Protein AF-A0A6M0QY33-F1 (afdb_monomer_lite)

Structure (mmCIF, N/CA/C/O backbone):
data_AF-A0A6M0QY33-F1
#
_entry.id   AF-A0A6M0QY33-F1
#
loop_
_atom_site.group_PDB
_atom_site.id
_atom_site.type_symbol
_atom_site.label_atom_id
_atom_site.label_alt_id
_atom_site.label_comp_id
_atom_site.label_asym_id
_atom_site.label_entity_id
_atom_site.label_seq_id
_atom_site.pdbx_PDB_ins_code
_atom_site.Cartn_x
_atom_site.Cartn_y
_atom_site.Cartn_z
_atom_site.occupancy
_atom_site.B_iso_or_equiv
_atom_site.auth_seq_id
_atom_site.auth_comp_id
_atom_site.auth_asym_id
_atom_site.auth_atom_id
_atom_site.pdbx_PDB_model_num
ATOM 1 N N . MET A 1 1 ? -10.804 -9.276 18.434 1.00 50.66 1 MET A N 1
ATOM 2 C CA . MET A 1 1 ? -9.835 -8.748 17.453 1.00 50.66 1 MET A CA 1
ATOM 3 C C . MET A 1 1 ? -9.241 -7.494 18.059 1.00 50.66 1 MET A C 1
ATOM 5 O O . MET A 1 1 ? -10.003 -6.614 18.436 1.00 50.66 1 MET A O 1
ATOM 9 N N . THR A 1 2 ? -7.930 -7.462 18.275 1.00 57.06 2 THR A N 1
ATOM 10 C CA . THR A 1 2 ? -7.210 -6.257 18.707 1.00 57.06 2 THR A CA 1
ATOM 11 C C . THR A 1 2 ? -7.329 -5.207 17.605 1.00 57.06 2 THR A C 1
ATOM 13 O O . THR A 1 2 ? -7.147 -5.533 16.434 1.00 57.06 2 THR A O 1
ATOM 16 N N . ALA A 1 3 ? -7.704 -3.979 17.963 1.00 73.38 3 ALA A N 1
ATOM 17 C CA . ALA A 1 3 ? -7.780 -2.885 17.003 1.00 73.38 3 ALA A CA 1
ATOM 18 C C . ALA A 1 3 ? -6.383 -2.602 16.427 1.00 73.38 3 ALA A C 1
ATOM 20 O O . ALA A 1 3 ? -5.395 -2.625 17.166 1.00 73.38 3 ALA A O 1
ATOM 21 N N . LEU A 1 4 ? -6.305 -2.361 15.118 1.00 84.25 4 LEU A N 1
ATOM 22 C CA . LEU A 1 4 ? -5.058 -1.969 14.464 1.00 84.25 4 LEU A CA 1
ATOM 23 C C . LEU A 1 4 ? -4.638 -0.566 14.932 1.00 84.25 4 LEU A C 1
ATOM 25 O O . LEU A 1 4 ? -5.510 0.271 15.180 1.00 84.25 4 LEU A O 1
ATOM 29 N N . PRO A 1 5 ? -3.327 -0.286 15.035 1.00 87.19 5 PRO A N 1
ATOM 30 C CA . PRO A 1 5 ? -2.833 1.071 15.244 1.00 87.19 5 PRO A CA 1
ATOM 31 C C . PRO A 1 5 ? -3.315 2.007 14.131 1.00 87.19 5 PRO A C 1
ATOM 33 O O . PRO A 1 5 ? -3.440 1.591 12.984 1.00 87.19 5 PRO A O 1
ATOM 36 N N . ASP A 1 6 ? -3.561 3.276 14.448 1.00 84.69 6 ASP A N 1
ATOM 37 C CA . ASP A 1 6 ? -3.925 4.263 13.427 1.00 84.69 6 ASP A CA 1
ATOM 38 C C . ASP A 1 6 ? -2.749 4.455 12.443 1.00 84.69 6 ASP A C 1
ATOM 40 O O . ASP A 1 6 ? -1.661 4.848 12.888 1.00 84.69 6 ASP A O 1
ATOM 44 N N . PRO A 1 7 ? -2.935 4.222 11.127 1.00 83.81 7 PRO A N 1
ATOM 45 C CA . PRO A 1 7 ? -1.870 4.362 10.133 1.00 83.81 7 PRO A CA 1
ATOM 46 C C . PRO A 1 7 ? -1.292 5.782 10.070 1.00 83.81 7 PRO A C 1
ATOM 48 O O . PRO A 1 7 ? -0.119 5.956 9.751 1.00 83.81 7 PRO A O 1
ATOM 51 N N . SER A 1 8 ? -2.076 6.807 10.410 1.00 81.19 8 SER A N 1
ATOM 52 C CA . SER A 1 8 ? -1.658 8.211 10.374 1.00 81.19 8 SER A CA 1
ATOM 53 C C . SER A 1 8 ? -0.823 8.621 11.585 1.00 81.19 8 SER A C 1
ATOM 55 O O . SER A 1 8 ? -0.094 9.613 11.506 1.00 81.19 8 SER A O 1
ATOM 57 N N . LEU A 1 9 ? -0.928 7.895 12.700 1.00 83.38 9 LEU A N 1
ATOM 58 C CA . LEU A 1 9 ? -0.218 8.198 13.948 1.00 83.38 9 LEU A CA 1
ATOM 59 C C . LEU A 1 9 ? 0.943 7.236 14.197 1.00 83.38 9 LEU A C 1
ATOM 61 O O . LEU A 1 9 ? 1.978 7.644 14.715 1.00 83.38 9 LEU A O 1
ATOM 65 N N . GLN A 1 10 ? 0.765 5.965 13.843 1.00 87.56 10 GLN A N 1
ATOM 66 C CA . GLN A 1 10 ? 1.708 4.886 14.123 1.00 87.56 10 GLN A CA 1
ATOM 67 C C . GLN A 1 10 ? 1.899 3.996 12.881 1.00 87.56 10 GLN A C 1
ATOM 69 O O . GLN A 1 10 ? 1.578 2.808 12.923 1.00 87.56 10 GLN A O 1
ATOM 74 N N . PRO A 1 11 ? 2.416 4.548 11.770 1.00 85.31 11 PRO A N 1
ATOM 75 C CA . PRO A 1 11 ? 2.496 3.853 10.483 1.00 85.31 11 PRO A CA 1
ATOM 76 C C . PRO A 1 11 ? 3.325 2.564 10.533 1.00 85.31 11 PRO A C 1
ATOM 78 O O . PRO A 1 11 ? 2.904 1.542 9.995 1.00 85.31 11 PRO A O 1
ATOM 81 N N . ASP A 1 12 ? 4.462 2.571 11.230 1.00 84.56 12 ASP A N 1
ATOM 82 C CA . ASP A 1 12 ? 5.321 1.385 11.319 1.00 84.56 12 ASP A CA 1
ATOM 83 C C . ASP A 1 12 ? 4.692 0.301 12.211 1.00 84.56 12 ASP A C 1
ATOM 85 O O . ASP A 1 12 ? 4.736 -0.888 11.891 1.00 84.56 12 ASP A O 1
ATOM 89 N N . ALA A 1 13 ? 4.024 0.701 13.302 1.00 86.25 13 ALA A N 1
ATOM 90 C CA . ALA A 1 13 ? 3.280 -0.228 14.152 1.00 86.25 13 ALA A CA 1
ATOM 91 C C . ALA A 1 13 ? 2.050 -0.792 13.426 1.00 86.25 13 ALA A C 1
ATOM 93 O O . ALA A 1 13 ? 1.726 -1.963 13.594 1.00 86.25 13 ALA A O 1
ATOM 94 N N . PHE A 1 14 ?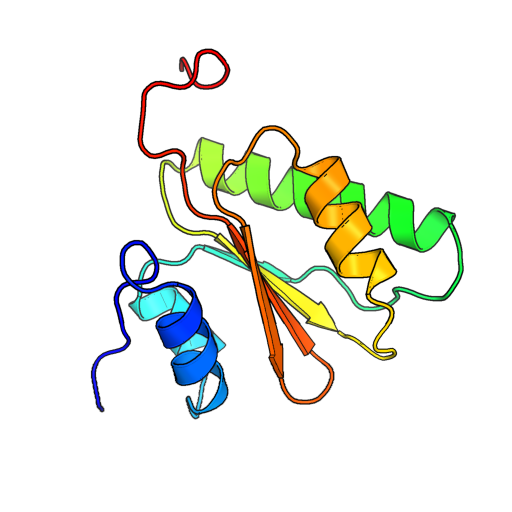 1.388 0.016 12.596 1.00 89.38 14 PHE A N 1
ATOM 95 C CA . PHE A 1 14 ? 0.295 -0.418 11.735 1.00 89.38 14 PHE A CA 1
ATOM 96 C C . PHE A 1 14 ? 0.770 -1.455 10.711 1.00 89.38 14 PHE A C 1
ATOM 98 O O . PHE A 1 14 ? 0.171 -2.522 10.618 1.00 89.38 14 PHE A O 1
ATOM 105 N N . LEU A 1 15 ? 1.880 -1.200 10.009 1.00 86.94 15 LEU A N 1
ATOM 106 C CA . LEU A 1 15 ? 2.469 -2.154 9.059 1.00 86.94 15 LEU A CA 1
ATOM 107 C C . LEU A 1 15 ? 2.910 -3.458 9.740 1.00 86.94 15 LEU A C 1
ATOM 109 O O . LEU A 1 15 ? 2.728 -4.542 9.181 1.00 86.94 15 LEU A O 1
ATOM 113 N N . SER A 1 16 ? 3.453 -3.366 10.956 1.00 85.25 16 SER A N 1
ATOM 114 C CA . SER A 1 16 ? 3.804 -4.529 11.780 1.00 85.25 16 SER A CA 1
ATOM 115 C C . SER A 1 16 ? 2.565 -5.297 12.262 1.00 85.25 16 SER A C 1
ATOM 117 O O . SER A 1 16 ? 2.546 -6.523 12.274 1.00 85.25 16 SER A O 1
ATOM 119 N N . ALA A 1 17 ? 1.475 -4.605 12.597 1.00 87.00 17 ALA A N 1
ATOM 120 C CA . ALA A 1 17 ? 0.230 -5.257 12.984 1.00 87.00 17 ALA A CA 1
ATOM 121 C C . ALA A 1 17 ? -0.459 -5.935 11.787 1.00 87.00 17 ALA A C 1
ATOM 123 O O . ALA A 1 17 ? -0.938 -7.062 11.927 1.00 87.00 17 ALA A O 1
ATOM 124 N N . LEU A 1 18 ? -0.444 -5.300 10.606 1.00 86.44 18 LEU A N 1
ATOM 125 C CA . LEU A 1 18 ? -0.949 -5.880 9.357 1.00 86.44 18 LEU A CA 1
ATOM 126 C C . LEU A 1 18 ? -0.240 -7.188 8.999 1.00 86.44 18 LEU A C 1
ATOM 128 O O . LEU A 1 18 ? -0.914 -8.136 8.614 1.00 86.44 18 LEU A O 1
ATOM 132 N N . HIS A 1 19 ? 1.075 -7.278 9.216 1.00 81.00 19 HIS A N 1
ATOM 133 C CA . HIS A 1 19 ? 1.832 -8.524 9.028 1.00 81.00 19 HIS A CA 1
ATOM 134 C C . HIS A 1 19 ? 1.257 -9.712 9.788 1.00 81.00 19 HIS A C 1
ATOM 136 O O . HIS A 1 19 ? 1.311 -10.846 9.328 1.00 81.00 19 HIS A O 1
ATOM 142 N N . THR A 1 20 ? 0.771 -9.453 10.998 1.00 82.81 20 THR A N 1
ATOM 143 C CA . THR A 1 20 ? 0.266 -10.493 11.897 1.00 82.81 20 THR A CA 1
ATOM 144 C C . THR A 1 20 ? -1.234 -10.729 11.738 1.00 82.81 20 THR A C 1
ATOM 14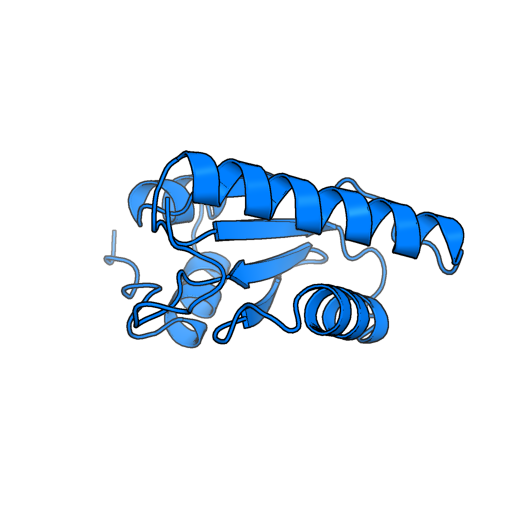6 O O . THR A 1 20 ? -1.800 -11.598 12.404 1.00 82.81 20 THR A O 1
ATOM 149 N N . ALA A 1 21 ? -1.903 -9.955 10.879 1.00 83.94 21 ALA A N 1
ATOM 150 C CA . ALA A 1 21 ? -3.326 -10.088 10.642 1.00 83.94 21 ALA A CA 1
ATOM 151 C C . ALA A 1 21 ? -3.611 -11.337 9.798 1.00 83.94 21 ALA A C 1
ATOM 153 O O . ALA A 1 21 ? -2.958 -11.593 8.792 1.00 83.94 21 ALA A O 1
ATOM 154 N N . ALA A 1 22 ? -4.649 -12.088 10.174 1.00 84.75 22 ALA A N 1
ATOM 155 C CA . ALA A 1 22 ? -5.096 -13.250 9.402 1.00 84.75 22 ALA A CA 1
ATOM 156 C C . ALA A 1 22 ? -5.602 -12.873 7.994 1.00 84.75 22 ALA A C 1
ATOM 158 O O . ALA A 1 22 ? -5.588 -13.703 7.090 1.00 84.75 22 ALA A O 1
ATOM 159 N N . ASP A 1 23 ? -6.059 -11.629 7.829 1.00 86.00 23 ASP A N 1
ATOM 160 C CA . ASP A 1 23 ? -6.504 -11.045 6.565 1.00 86.00 23 ASP A CA 1
ATOM 161 C C . ASP A 1 23 ? -5.995 -9.588 6.492 1.00 86.00 23 ASP A C 1
ATOM 163 O O . ASP A 1 23 ? -6.693 -8.670 6.944 1.00 86.00 23 ASP A O 1
ATOM 167 N N . PRO A 1 24 ? -4.753 -9.360 6.015 1.00 83.44 24 PRO A N 1
ATOM 168 C CA . PRO A 1 24 ? -4.127 -8.032 5.979 1.00 83.44 24 PRO A CA 1
ATOM 169 C C . PRO A 1 24 ? -4.888 -7.063 5.064 1.00 83.44 24 PRO A C 1
ATOM 171 O O . PRO A 1 24 ? -4.979 -5.865 5.330 1.00 83.44 24 PRO A O 1
ATOM 174 N N . ASP A 1 25 ? -5.503 -7.601 4.018 1.00 86.06 25 ASP A N 1
ATOM 175 C CA . ASP A 1 25 ? -6.283 -6.876 3.030 1.00 86.06 25 ASP A CA 1
ATOM 176 C C . ASP A 1 25 ? -7.563 -6.302 3.645 1.00 86.06 25 ASP A C 1
ATOM 178 O O . ASP A 1 25 ? -7.904 -5.130 3.468 1.00 86.06 25 ASP A O 1
ATOM 182 N N . ARG A 1 26 ? -8.304 -7.122 4.391 1.00 86.62 26 ARG A N 1
ATOM 183 C CA . ARG A 1 26 ? -9.479 -6.650 5.125 1.00 86.62 26 ARG A CA 1
ATOM 184 C C . ARG A 1 26 ? -9.087 -5.706 6.255 1.00 86.62 26 ARG A C 1
ATOM 186 O O . ARG A 1 26 ? -9.702 -4.655 6.398 1.00 86.62 26 ARG A O 1
ATOM 193 N N . ALA A 1 27 ? -8.042 -6.047 7.002 1.00 87.38 27 ALA A N 1
ATOM 194 C CA . ALA A 1 27 ? -7.511 -5.241 8.093 1.00 87.38 27 ALA A CA 1
ATOM 195 C C . ALA A 1 27 ? -7.159 -3.809 7.644 1.00 87.38 27 ALA A C 1
ATOM 197 O O . ALA A 1 27 ? -7.544 -2.838 8.296 1.00 87.38 27 ALA A O 1
ATOM 198 N N . ALA A 1 28 ? -6.498 -3.660 6.494 1.00 87.62 28 ALA A N 1
ATOM 199 C CA . ALA A 1 28 ? -6.163 -2.352 5.945 1.00 87.62 28 ALA A CA 1
ATOM 200 C C . ALA A 1 28 ? -7.407 -1.551 5.519 1.00 87.62 28 ALA A C 1
ATOM 202 O O . ALA A 1 28 ? -7.485 -0.353 5.799 1.00 87.62 28 ALA A O 1
ATOM 203 N N . ARG A 1 29 ? -8.405 -2.197 4.894 1.00 87.50 29 ARG A N 1
ATOM 204 C CA . ARG A 1 29 ? -9.678 -1.540 4.528 1.00 87.50 29 ARG A CA 1
ATOM 205 C C . ARG A 1 29 ? -10.464 -1.097 5.760 1.00 87.50 29 ARG A C 1
ATOM 207 O O . ARG A 1 29 ? -10.970 0.022 5.774 1.00 87.50 29 ARG A O 1
ATOM 214 N N . ASP A 1 30 ? -10.524 -1.934 6.794 1.00 88.88 30 ASP A N 1
ATOM 215 C CA . ASP A 1 30 ? -11.196 -1.620 8.062 1.00 88.88 30 ASP A CA 1
ATOM 216 C C . ASP A 1 30 ? -10.515 -0.438 8.783 1.00 88.88 30 ASP A C 1
ATOM 218 O O . ASP A 1 30 ? -11.180 0.341 9.463 1.00 88.88 30 ASP A O 1
ATOM 222 N N . ALA A 1 31 ? -9.207 -0.246 8.573 1.00 85.50 31 ALA A N 1
ATOM 223 C CA . ALA A 1 31 ? -8.448 0.923 9.027 1.00 85.50 31 ALA A CA 1
ATOM 224 C C . ALA A 1 31 ? -8.583 2.160 8.110 1.00 85.50 31 ALA A C 1
ATOM 226 O O . ALA A 1 31 ? -7.910 3.167 8.329 1.00 85.50 31 ALA A O 1
ATOM 227 N N . GLY A 1 32 ? -9.429 2.102 7.077 1.00 86.94 32 GLY A N 1
ATOM 228 C CA . GLY A 1 32 ? -9.689 3.214 6.162 1.00 86.94 32 GLY A CA 1
ATOM 229 C C . GLY A 1 32 ? -8.644 3.398 5.059 1.00 86.94 32 GLY A C 1
ATOM 230 O O . GLY A 1 32 ? -8.627 4.450 4.417 1.00 86.94 32 GLY A O 1
ATOM 231 N N . CYS A 1 33 ? -7.780 2.404 4.820 1.00 86.38 33 CYS A N 1
ATOM 232 C CA . CYS A 1 33 ? -6.820 2.461 3.722 1.00 86.38 33 CYS A CA 1
ATOM 233 C C . CYS A 1 33 ? -7.490 2.155 2.377 1.00 86.38 33 CYS A C 1
ATOM 235 O O . CYS A 1 33 ? -8.267 1.205 2.240 1.00 86.38 33 CYS A O 1
ATOM 237 N N . VAL A 1 34 ? -7.110 2.906 1.348 1.00 87.75 34 VAL A N 1
ATOM 238 C CA . VAL A 1 34 ? -7.313 2.501 -0.045 1.00 87.75 34 VAL A CA 1
ATOM 239 C C . VAL A 1 34 ? -6.234 1.481 -0.395 1.00 87.75 34 VAL A C 1
ATOM 241 O O . VAL A 1 34 ? -5.075 1.674 -0.044 1.00 87.75 34 VAL A O 1
ATOM 244 N N . LEU A 1 35 ? -6.600 0.388 -1.065 1.00 86.94 35 LEU A N 1
ATOM 245 C CA . LEU A 1 35 ? -5.657 -0.660 -1.464 1.00 86.94 35 LEU A CA 1
ATOM 246 C C . LEU A 1 35 ? -5.433 -0.661 -2.968 1.00 86.94 35 LEU A C 1
ATOM 248 O O . LEU A 1 35 ? -6.394 -0.683 -3.742 1.00 86.94 35 LEU A O 1
ATOM 252 N N . HIS A 1 36 ? -4.167 -0.726 -3.372 1.00 83.75 36 HIS A N 1
ATOM 253 C CA . HIS A 1 36 ? -3.784 -0.918 -4.765 1.00 83.75 36 HIS A CA 1
ATOM 254 C C . HIS A 1 36 ? -2.706 -1.998 -4.892 1.00 83.75 36 HIS A C 1
ATOM 256 O O . HIS A 1 36 ? -1.610 -1.880 -4.349 1.00 83.75 36 HIS A O 1
ATOM 262 N N . GLY A 1 37 ? -3.018 -3.049 -5.650 1.00 78.75 37 GLY A N 1
ATOM 263 C CA . GLY A 1 37 ? -2.033 -4.040 -6.066 1.00 78.75 37 GLY A CA 1
ATOM 264 C C . GLY A 1 37 ? -1.159 -3.475 -7.182 1.00 78.75 37 GLY A C 1
ATOM 265 O O . GLY A 1 37 ? -1.658 -3.094 -8.242 1.00 78.75 37 GLY A O 1
ATOM 266 N N . LEU A 1 38 ? 0.143 -3.430 -6.946 1.00 71.12 38 LEU A N 1
ATOM 267 C CA . LEU A 1 38 ? 1.155 -3.235 -7.968 1.00 71.12 38 LEU A CA 1
ATOM 268 C C . LEU A 1 38 ? 1.519 -4.641 -8.442 1.00 71.12 38 LEU A C 1
ATOM 270 O O . LEU A 1 38 ? 1.988 -5.458 -7.652 1.00 71.12 38 LEU A O 1
ATOM 274 N N . GLY A 1 39 ? 1.161 -4.961 -9.689 1.00 62.44 39 GLY A N 1
ATOM 275 C CA . GLY A 1 39 ? 1.287 -6.313 -10.237 1.00 62.44 39 GLY A CA 1
ATOM 276 C C . GLY A 1 39 ? 2.674 -6.928 -10.024 1.00 62.44 39 GLY A C 1
ATOM 277 O O . GLY A 1 39 ? 3.662 -6.217 -9.847 1.00 62.44 39 GLY A O 1
ATOM 278 N N . ALA A 1 40 ? 2.729 -8.260 -10.040 1.00 54.44 40 ALA A N 1
ATOM 279 C CA . ALA A 1 40 ? 3.980 -9.002 -9.975 1.00 54.44 40 ALA A CA 1
ATOM 280 C C . ALA A 1 40 ? 4.895 -8.621 -11.148 1.00 54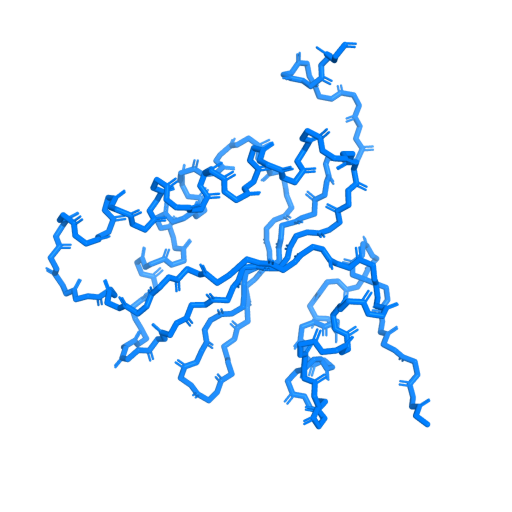.44 40 ALA A C 1
ATOM 282 O O . ALA A 1 40 ? 4.408 -8.250 -12.215 1.00 54.44 40 ALA A O 1
ATOM 283 N N . GLU A 1 41 ? 6.198 -8.777 -10.933 1.00 52.78 41 GLU A N 1
ATOM 284 C CA . GLU A 1 41 ? 7.301 -8.556 -11.878 1.00 52.78 41 GLU A CA 1
ATOM 285 C C . GLU A 1 41 ? 8.031 -7.219 -11.711 1.00 52.78 41 GLU A C 1
ATOM 287 O O . GLU A 1 41 ? 8.071 -6.374 -12.601 1.00 52.78 41 GLU A O 1
ATOM 292 N N . ALA A 1 42 ? 8.731 -7.082 -10.584 1.00 52.38 42 ALA A N 1
ATOM 293 C CA . ALA A 1 42 ? 10.009 -6.377 -10.574 1.00 52.38 42 ALA A CA 1
ATOM 294 C C . ALA A 1 42 ? 11.114 -7.388 -10.926 1.00 52.38 42 ALA A C 1
ATOM 296 O O . ALA A 1 42 ? 11.891 -7.819 -10.076 1.00 52.38 42 ALA A O 1
ATOM 297 N N . GLY A 1 43 ? 11.156 -7.828 -12.185 1.00 53.50 43 GLY A N 1
ATOM 298 C CA . GLY A 1 43 ? 12.396 -8.391 -12.715 1.00 53.50 43 GLY A CA 1
ATOM 299 C C . GLY A 1 43 ? 13.479 -7.307 -12.717 1.00 53.50 43 GLY A C 1
ATOM 300 O O . GLY A 1 43 ? 13.161 -6.119 -12.701 1.00 53.50 43 GLY A O 1
ATOM 301 N N . ALA A 1 44 ? 14.756 -7.687 -12.798 1.00 55.41 44 ALA A N 1
ATOM 302 C CA . ALA A 1 44 ? 15.889 -6.758 -12.947 1.00 55.41 44 ALA A CA 1
ATOM 303 C C . ALA A 1 44 ? 15.912 -6.016 -14.315 1.00 55.41 44 ALA A C 1
ATOM 305 O O . ALA A 1 44 ? 16.974 -5.700 -14.845 1.00 55.41 44 ALA A O 1
ATOM 306 N N . ASP A 1 45 ? 14.741 -5.785 -14.914 1.00 68.38 45 ASP A N 1
ATOM 307 C CA . ASP A 1 45 ? 14.509 -5.065 -16.161 1.00 68.38 45 ASP A CA 1
ATOM 308 C C . ASP A 1 45 ? 14.121 -3.605 -15.844 1.00 68.38 45 ASP A C 1
ATOM 310 O O . ASP A 1 45 ? 13.080 -3.367 -15.223 1.00 68.38 45 ASP A O 1
ATOM 314 N N . PRO A 1 46 ? 14.891 -2.603 -16.306 1.00 66.62 46 PRO A N 1
ATOM 315 C CA . PRO A 1 46 ? 14.536 -1.191 -16.165 1.00 66.62 46 PRO A CA 1
ATOM 316 C C . PRO A 1 46 ? 13.121 -0.843 -16.662 1.00 66.62 46 PRO A C 1
ATOM 318 O O . PRO A 1 46 ? 12.466 0.039 -16.101 1.00 66.62 46 PRO A O 1
ATOM 321 N N . ALA A 1 47 ? 12.610 -1.538 -17.686 1.00 71.62 47 ALA A N 1
ATOM 322 C CA . ALA A 1 47 ? 11.254 -1.315 -18.183 1.00 71.62 47 ALA A CA 1
ATOM 323 C C . ALA A 1 47 ? 10.175 -1.867 -17.236 1.00 71.62 47 ALA A C 1
ATOM 325 O O . ALA A 1 47 ? 9.044 -1.373 -17.243 1.00 71.62 47 ALA A O 1
ATOM 326 N N . ALA A 1 48 ? 10.491 -2.875 -16.423 1.00 68.38 48 ALA A N 1
ATOM 327 C CA . ALA A 1 48 ? 9.614 -3.354 -15.360 1.00 68.38 48 ALA A CA 1
ATOM 328 C C . ALA A 1 48 ? 9.524 -2.319 -14.227 1.00 68.38 48 ALA A C 1
ATOM 330 O O . ALA A 1 48 ? 8.422 -1.916 -13.849 1.00 68.38 48 ALA A O 1
ATOM 331 N N . THR A 1 49 ? 10.664 -1.770 -13.796 1.00 68.06 49 THR A N 1
ATOM 332 C CA . THR A 1 49 ? 10.723 -0.680 -12.805 1.00 68.06 49 THR A CA 1
ATOM 333 C C . THR A 1 49 ? 9.913 0.544 -13.246 1.00 68.06 49 THR A C 1
ATOM 335 O O . THR A 1 49 ? 9.089 1.053 -12.487 1.00 68.06 49 THR A O 1
ATOM 338 N N . ALA A 1 50 ? 10.051 0.978 -14.504 1.00 70.81 50 ALA A N 1
ATOM 339 C CA . ALA A 1 50 ? 9.286 2.111 -15.034 1.00 70.81 50 ALA A CA 1
ATOM 340 C C . ALA A 1 50 ? 7.764 1.857 -15.061 1.00 70.81 50 ALA A C 1
ATOM 342 O O . ALA A 1 50 ? 6.969 2.752 -14.757 1.00 70.81 50 ALA A O 1
ATOM 343 N N . ARG A 1 51 ? 7.335 0.632 -15.398 1.00 72.94 51 ARG A N 1
ATOM 344 C CA . ARG A 1 51 ? 5.914 0.236 -15.375 1.00 72.94 51 ARG A CA 1
ATOM 345 C C . ARG A 1 51 ? 5.348 0.243 -13.956 1.00 72.94 51 ARG A C 1
ATOM 347 O O . ARG A 1 51 ? 4.227 0.710 -13.754 1.00 72.94 51 ARG A O 1
ATOM 354 N N . LEU A 1 52 ? 6.133 -0.209 -12.983 1.00 70.44 52 LEU A N 1
ATOM 355 C CA . LEU A 1 52 ? 5.766 -0.194 -11.568 1.00 70.44 52 LEU A CA 1
ATOM 356 C C . LEU A 1 52 ? 5.647 1.234 -11.027 1.00 70.44 52 LEU A C 1
ATOM 358 O O . LEU A 1 52 ? 4.668 1.542 -10.350 1.00 70.44 52 LEU A O 1
ATOM 362 N N . HIS A 1 53 ? 6.556 2.137 -11.405 1.00 72.00 53 HIS A N 1
ATOM 363 C CA . HIS A 1 53 ? 6.440 3.561 -11.065 1.00 72.00 53 HIS A CA 1
ATOM 364 C C . HIS A 1 53 ? 5.155 4.170 -11.613 1.00 72.00 53 HIS A C 1
ATOM 366 O O . HIS A 1 53 ? 4.420 4.838 -10.888 1.00 72.00 53 HIS A O 1
ATOM 372 N N . ALA A 1 54 ? 4.848 3.909 -12.886 1.00 75.00 54 ALA A N 1
ATOM 373 C CA . ALA A 1 54 ? 3.621 4.397 -13.500 1.00 75.00 54 ALA A CA 1
ATOM 374 C C . ALA A 1 54 ? 2.371 3.844 -12.792 1.00 75.00 54 ALA A C 1
ATOM 376 O O . ALA A 1 54 ? 1.387 4.568 -12.631 1.00 75.00 54 ALA A O 1
ATOM 377 N N . ALA A 1 55 ? 2.401 2.586 -12.346 1.00 76.19 55 ALA A N 1
ATOM 378 C CA . ALA A 1 55 ? 1.316 1.985 -11.576 1.00 76.19 55 ALA A CA 1
ATOM 379 C C . ALA A 1 55 ? 1.163 2.632 -10.186 1.00 76.19 55 ALA A C 1
ATOM 381 O O . ALA A 1 55 ? 0.050 3.017 -9.825 1.00 76.19 55 ALA A O 1
ATOM 382 N N . GLY A 1 56 ? 2.265 2.833 -9.454 1.00 74.25 56 GLY A N 1
ATOM 383 C CA . GLY A 1 56 ? 2.276 3.526 -8.161 1.00 74.25 56 GLY A CA 1
ATOM 384 C C . GLY A 1 56 ? 1.754 4.959 -8.262 1.00 74.25 56 GLY A C 1
ATOM 385 O O . GLY A 1 56 ? 0.844 5.341 -7.529 1.00 74.25 56 GLY A O 1
ATOM 386 N N . ALA A 1 57 ? 2.236 5.725 -9.243 1.00 75.12 57 ALA A N 1
ATOM 387 C CA . ALA A 1 57 ? 1.782 7.092 -9.494 1.00 75.12 57 ALA A CA 1
ATOM 388 C C . ALA A 1 57 ? 0.279 7.164 -9.825 1.00 75.12 57 ALA A C 1
ATOM 390 O O . ALA A 1 57 ? -0.424 8.052 -9.341 1.00 75.12 57 ALA A O 1
ATOM 391 N N . ARG A 1 58 ? -0.246 6.211 -10.609 1.00 77.19 58 ARG A N 1
ATOM 392 C CA . ARG A 1 58 ? -1.685 6.130 -10.924 1.00 77.19 58 ARG A CA 1
ATOM 393 C C . ARG A 1 58 ? -2.532 5.783 -9.704 1.00 77.19 58 ARG A C 1
ATOM 395 O O . ARG A 1 58 ? -3.564 6.414 -9.503 1.00 77.19 58 ARG A O 1
ATOM 402 N N . ALA A 1 59 ? -2.112 4.799 -8.912 1.00 77.75 59 ALA A N 1
ATOM 403 C CA . ALA A 1 59 ? -2.785 4.396 -7.674 1.00 77.75 59 ALA A CA 1
ATOM 404 C C . ALA A 1 59 ? -2.924 5.579 -6.705 1.00 77.75 59 ALA A C 1
ATOM 406 O O . ALA A 1 59 ? -3.979 5.840 -6.126 1.00 77.75 59 ALA A O 1
ATOM 407 N N . ILE A 1 60 ? -1.857 6.355 -6.606 1.00 73.25 60 ILE A N 1
ATOM 408 C CA . ILE A 1 60 ? -1.790 7.555 -5.794 1.00 73.25 60 ILE A CA 1
ATOM 409 C C . ILE A 1 60 ? -2.712 8.656 -6.324 1.00 73.25 60 ILE A C 1
ATOM 411 O O . ILE A 1 60 ? -3.558 9.147 -5.579 1.00 73.25 60 ILE A O 1
ATOM 415 N N . ALA A 1 61 ? -2.631 8.991 -7.616 1.00 73.12 61 ALA A N 1
ATOM 416 C CA . ALA A 1 61 ? -3.520 9.980 -8.226 1.00 73.12 61 ALA A CA 1
ATOM 417 C C . ALA A 1 61 ? -5.005 9.596 -8.069 1.00 73.12 61 ALA A C 1
ATOM 419 O O . ALA A 1 61 ? -5.844 10.443 -7.763 1.00 73.12 61 ALA A O 1
ATOM 420 N N . ALA A 1 62 ? -5.326 8.308 -8.219 1.00 73.69 62 ALA A N 1
ATOM 421 C CA . ALA A 1 62 ? -6.673 7.782 -8.021 1.00 73.69 62 ALA A CA 1
ATOM 422 C C . ALA A 1 62 ? -7.138 7.874 -6.561 1.00 73.69 62 ALA A C 1
ATOM 424 O O . ALA A 1 62 ? -8.315 8.138 -6.316 1.00 73.69 62 ALA A O 1
ATOM 425 N N . THR A 1 63 ? -6.233 7.672 -5.601 1.00 75.88 63 THR A N 1
ATOM 426 C CA . THR A 1 63 ? -6.541 7.822 -4.173 1.00 75.88 63 THR A CA 1
ATOM 427 C C . THR A 1 63 ? -6.812 9.281 -3.831 1.00 75.88 63 THR A C 1
ATOM 429 O O . THR A 1 63 ? -7.812 9.587 -3.196 1.00 75.88 63 THR A O 1
ATOM 432 N N . LEU A 1 64 ? -5.995 10.200 -4.336 1.00 68.44 64 LEU A N 1
ATOM 433 C CA . LEU A 1 64 ? -6.148 11.629 -4.063 1.00 68.44 64 LEU A CA 1
ATOM 434 C C . LEU A 1 64 ? -7.409 12.223 -4.666 1.00 68.44 64 LEU A C 1
ATOM 436 O O . LEU A 1 64 ? -8.074 13.026 -4.018 1.00 68.44 64 LEU A O 1
ATOM 440 N N . ALA A 1 65 ? -7.794 11.777 -5.862 1.00 69.19 65 ALA A N 1
ATOM 441 C CA . ALA A 1 65 ? -9.080 12.138 -6.450 1.00 69.19 65 ALA A CA 1
ATOM 442 C C . ALA A 1 65 ? -10.277 11.702 -5.577 1.00 69.19 65 ALA A C 1
ATOM 444 O O . ALA A 1 65 ? -11.369 12.248 -5.719 1.00 69.19 65 ALA A O 1
ATOM 445 N N . ARG A 1 66 ? -10.087 10.726 -4.677 1.00 67.69 66 ARG A N 1
ATOM 446 C CA . ARG A 1 66 ? -11.104 10.241 -3.729 1.00 67.69 66 ARG A CA 1
ATOM 447 C C . ARG A 1 66 ? -11.029 10.912 -2.354 1.00 67.69 66 ARG A C 1
ATOM 449 O O . ARG A 1 66 ? -11.932 10.696 -1.551 1.00 67.69 66 ARG A O 1
ATOM 456 N N . GLY A 1 67 ? -10.008 11.727 -2.091 1.00 68.69 67 GLY A N 1
ATOM 457 C CA . GLY A 1 67 ? -9.807 12.432 -0.826 1.00 68.69 67 GLY A CA 1
ATOM 458 C C . GLY A 1 67 ? -8.540 12.013 -0.075 1.00 68.69 67 GLY A C 1
ATOM 459 O O . GLY A 1 67 ? -7.760 11.173 -0.518 1.00 68.69 67 GLY A O 1
ATOM 460 N N . ALA A 1 68 ? -8.318 12.640 1.081 1.00 67.88 68 ALA A N 1
ATOM 461 C CA . ALA A 1 68 ? -7.141 12.427 1.919 1.00 67.88 68 ALA A CA 1
ATOM 462 C C . ALA A 1 68 ? -7.261 11.136 2.752 1.00 67.88 68 ALA A C 1
ATOM 464 O O . ALA A 1 68 ? -7.470 11.187 3.963 1.00 67.88 68 ALA A O 1
ATOM 465 N N . SER A 1 69 ? -7.137 9.978 2.102 1.00 78.69 69 SER A N 1
ATOM 466 C CA . SER A 1 69 ? -7.095 8.667 2.763 1.00 78.69 69 SER A CA 1
ATOM 467 C C . SER A 1 69 ? -5.692 8.056 2.700 1.00 78.69 69 SER A C 1
ATOM 469 O O . SER A 1 69 ? -4.992 8.252 1.703 1.00 78.69 69 SER A O 1
ATOM 471 N N . PRO A 1 70 ? -5.271 7.293 3.727 1.00 84.06 70 PRO A N 1
ATOM 472 C CA . PRO A 1 70 ? -4.083 6.453 3.641 1.00 84.06 70 PRO A CA 1
ATOM 473 C C . PRO A 1 70 ? -4.186 5.481 2.462 1.00 84.06 70 PRO A C 1
ATOM 475 O O . PRO A 1 70 ? -5.235 4.882 2.224 1.00 84.06 70 PRO A O 1
ATOM 478 N N . LEU A 1 71 ? -3.0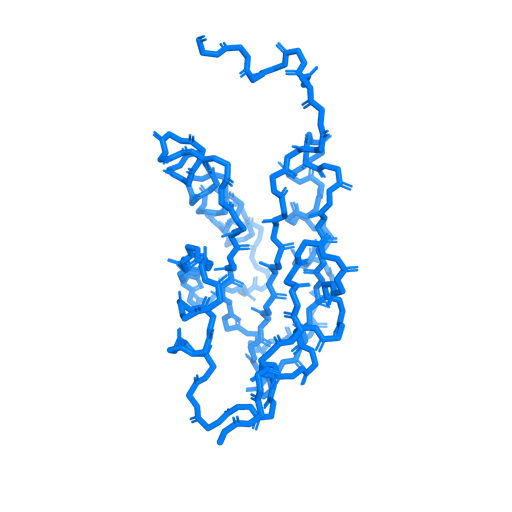93 5.310 1.730 1.00 86.81 71 LEU A N 1
ATOM 479 C CA . LEU A 1 71 ? -2.979 4.362 0.633 1.00 86.81 71 LEU A CA 1
ATOM 480 C C . LEU A 1 71 ? -2.002 3.262 1.017 1.00 86.81 71 LEU A C 1
ATOM 482 O O . LEU A 1 71 ? -0.866 3.551 1.372 1.00 86.81 71 LEU A O 1
ATOM 486 N N . LEU A 1 72 ? -2.410 2.008 0.870 1.00 87.38 72 LEU A N 1
ATOM 487 C CA . LEU A 1 72 ? -1.523 0.862 0.966 1.00 87.38 72 LEU A CA 1
ATOM 488 C C . LEU A 1 72 ? -1.321 0.238 -0.423 1.00 87.38 72 LEU A C 1
ATOM 490 O O . LEU A 1 72 ? -2.253 -0.272 -1.051 1.00 87.38 72 LEU A O 1
ATOM 494 N N . LEU A 1 73 ? -0.084 0.306 -0.911 1.00 84.44 73 LEU A N 1
ATOM 495 C CA . LEU A 1 73 ? 0.368 -0.358 -2.128 1.00 84.44 73 LEU A CA 1
ATOM 496 C C . LEU A 1 73 ? 0.935 -1.730 -1.761 1.00 84.44 73 LEU A C 1
ATOM 498 O O . LEU A 1 73 ? 1.812 -1.827 -0.902 1.00 84.44 73 LEU A O 1
ATOM 502 N N . LEU A 1 74 ? 0.463 -2.772 -2.436 1.00 79.94 74 LEU A N 1
ATOM 503 C CA . LEU A 1 74 ? 0.922 -4.146 -2.243 1.00 79.94 74 LEU A CA 1
ATOM 504 C C . LEU A 1 74 ? 1.662 -4.608 -3.492 1.00 79.94 74 LEU A C 1
ATOM 506 O O . LEU A 1 74 ? 1.106 -4.535 -4.584 1.00 79.94 74 LEU A O 1
ATOM 510 N N . ALA A 1 75 ? 2.890 -5.089 -3.345 1.00 72.88 75 ALA A N 1
ATOM 511 C CA . ALA A 1 75 ? 3.688 -5.592 -4.458 1.00 72.88 75 ALA A CA 1
ATOM 512 C C . ALA A 1 75 ? 4.307 -6.942 -4.119 1.00 72.88 75 ALA A C 1
ATOM 514 O O . ALA A 1 75 ? 4.828 -7.108 -3.020 1.00 72.88 75 ALA A O 1
ATOM 515 N N . GLN A 1 76 ? 4.300 -7.890 -5.054 1.00 65.56 76 GLN A N 1
ATOM 516 C CA . GLN A 1 76 ? 5.027 -9.146 -4.868 1.00 65.56 76 GLN A CA 1
ATOM 517 C C . GLN A 1 76 ? 6.529 -8.894 -5.014 1.00 65.56 76 GLN A C 1
ATOM 519 O O . GLN A 1 76 ? 7.015 -8.445 -6.050 1.00 65.56 76 GLN A O 1
ATOM 524 N N . ALA A 1 77 ? 7.261 -9.165 -3.945 1.00 59.75 77 ALA A N 1
ATOM 525 C CA . ALA A 1 77 ? 8.705 -9.141 -3.873 1.00 59.75 77 ALA A CA 1
ATOM 526 C C . ALA A 1 77 ? 9.256 -10.559 -4.067 1.00 59.75 77 ALA A C 1
ATOM 528 O O . ALA A 1 77 ? 9.708 -11.191 -3.118 1.00 59.75 77 ALA A O 1
ATOM 529 N N . ASP A 1 78 ? 9.303 -11.024 -5.318 1.00 52.50 78 ASP A N 1
ATOM 530 C CA . ASP A 1 78 ? 10.087 -12.220 -5.670 1.00 52.50 78 ASP A CA 1
ATOM 531 C C . ASP A 1 78 ? 11.603 -12.004 -5.474 1.00 52.50 78 ASP A C 1
ATOM 533 O O . ASP A 1 78 ? 12.382 -12.959 -5.469 1.00 52.50 78 ASP A O 1
ATOM 537 N N . ARG A 1 79 ? 12.045 -10.753 -5.253 1.00 50.91 79 ARG A N 1
ATOM 538 C CA . ARG A 1 79 ? 13.377 -10.418 -4.728 1.00 50.91 79 ARG A CA 1
ATOM 539 C C . ARG A 1 79 ? 13.356 -9.236 -3.747 1.00 50.91 79 ARG A C 1
ATOM 541 O O . ARG A 1 79 ? 12.619 -8.263 -3.956 1.00 50.91 79 ARG A O 1
ATOM 548 N N . PRO A 1 80 ? 14.216 -9.252 -2.712 1.00 46.06 80 PRO A N 1
ATOM 549 C CA . PRO A 1 80 ? 14.412 -8.140 -1.790 1.00 46.06 80 PRO A CA 1
ATOM 550 C C . PRO A 1 80 ? 15.357 -7.087 -2.398 1.00 46.06 80 PRO A C 1
ATOM 552 O O . PRO A 1 80 ? 16.386 -6.774 -1.826 1.00 46.06 80 PRO A O 1
ATOM 555 N N . ASP A 1 81 ? 15.074 -6.552 -3.587 1.00 53.28 81 ASP A N 1
ATOM 556 C CA . ASP A 1 81 ? 15.820 -5.390 -4.083 1.00 53.28 81 ASP A CA 1
ATOM 557 C C . ASP A 1 81 ? 15.319 -4.088 -3.446 1.00 53.28 81 ASP A C 1
ATOM 559 O O . ASP A 1 81 ? 14.253 -3.583 -3.805 1.00 53.28 81 ASP A O 1
ATOM 563 N N . ASP A 1 82 ? 16.062 -3.527 -2.495 1.00 56.88 82 ASP A N 1
ATOM 564 C CA . ASP A 1 82 ? 15.813 -2.202 -1.899 1.00 56.88 82 ASP A CA 1
ATOM 565 C C . ASP A 1 82 ? 15.635 -1.099 -2.958 1.00 56.88 82 ASP A C 1
ATOM 567 O O . ASP A 1 82 ? 14.892 -0.141 -2.739 1.00 56.88 82 ASP A O 1
ATOM 571 N N . ALA A 1 83 ? 16.199 -1.300 -4.155 1.00 57.44 83 ALA A N 1
ATOM 572 C CA . ALA A 1 83 ? 16.002 -0.459 -5.332 1.00 57.44 83 ALA A CA 1
ATOM 573 C C . ALA A 1 83 ? 14.522 -0.246 -5.703 1.00 57.44 83 ALA A C 1
ATOM 575 O O . ALA A 1 83 ? 14.176 0.836 -6.153 1.00 57.44 83 ALA A O 1
ATOM 576 N N . TYR A 1 84 ? 13.627 -1.218 -5.481 1.00 58.56 84 TYR A N 1
ATOM 577 C CA . TYR A 1 84 ? 12.192 -1.056 -5.760 1.00 58.56 84 TYR A CA 1
ATOM 578 C C . TYR A 1 84 ? 11.524 -0.039 -4.828 1.00 58.56 84 TYR A C 1
ATOM 580 O O . TYR A 1 84 ? 10.776 0.825 -5.279 1.00 58.56 84 TYR A O 1
ATOM 588 N N . ALA A 1 85 ? 11.805 -0.133 -3.524 1.00 60.41 85 ALA A N 1
ATOM 589 C CA . ALA A 1 85 ? 11.274 0.804 -2.542 1.00 60.41 85 ALA A CA 1
ATOM 590 C C . ALA A 1 85 ? 11.903 2.187 -2.732 1.00 60.41 85 ALA A C 1
ATOM 592 O O . ALA A 1 85 ? 11.184 3.180 -2.725 1.00 60.41 85 ALA A O 1
ATOM 593 N N . ALA A 1 86 ? 13.215 2.242 -2.978 1.00 62.25 86 ALA A N 1
ATOM 594 C CA . ALA A 1 86 ? 13.924 3.483 -3.260 1.00 62.25 86 ALA A CA 1
ATOM 595 C C . ALA A 1 86 ? 13.379 4.176 -4.514 1.00 62.25 86 ALA A C 1
ATOM 597 O O . ALA A 1 86 ? 13.072 5.358 -4.463 1.00 62.25 86 ALA A O 1
ATOM 598 N N . ALA A 1 87 ? 13.174 3.444 -5.609 1.00 59.50 87 ALA A N 1
ATOM 599 C CA . ALA A 1 87 ? 12.722 4.020 -6.867 1.00 59.50 87 ALA A CA 1
ATOM 600 C C . ALA A 1 87 ? 11.250 4.483 -6.792 1.00 59.50 87 ALA A C 1
ATOM 602 O O . ALA A 1 87 ? 10.911 5.547 -7.313 1.00 59.50 87 ALA A O 1
ATOM 603 N N . LEU A 1 88 ? 10.386 3.764 -6.060 1.00 63.75 88 LEU A N 1
ATOM 604 C CA . LEU A 1 88 ? 9.048 4.260 -5.723 1.00 63.75 88 LEU A CA 1
ATOM 605 C C . LEU A 1 88 ? 9.125 5.505 -4.836 1.00 63.75 88 LEU A C 1
ATOM 607 O O . LEU A 1 88 ? 8.470 6.486 -5.147 1.00 63.75 88 LEU A O 1
ATOM 611 N N . VAL A 1 89 ? 9.940 5.519 -3.782 1.00 62.78 89 VAL A N 1
ATOM 612 C CA . VAL A 1 89 ? 10.118 6.708 -2.930 1.00 62.78 89 VAL A CA 1
ATOM 613 C C . VAL A 1 89 ? 10.628 7.907 -3.746 1.00 62.78 89 VAL A C 1
ATOM 615 O O . VAL A 1 89 ? 10.076 8.998 -3.629 1.00 62.78 89 VAL A O 1
ATOM 618 N N . GLU A 1 90 ? 11.594 7.705 -4.645 1.00 62.03 90 GLU A N 1
ATOM 619 C CA . GLU A 1 90 ? 12.105 8.729 -5.569 1.00 62.03 90 GLU A CA 1
ATOM 620 C C . GLU A 1 90 ? 11.046 9.198 -6.579 1.00 62.03 90 GLU A C 1
ATOM 622 O O . GLU A 1 90 ? 10.920 10.390 -6.857 1.00 62.03 90 GLU A O 1
ATOM 627 N N . GLY A 1 91 ? 10.224 8.291 -7.110 1.00 58.44 91 GLY A N 1
ATOM 628 C CA . GLY A 1 91 ? 9.091 8.641 -7.971 1.00 58.44 91 GLY A CA 1
ATOM 629 C C . GLY A 1 91 ? 7.985 9.408 -7.237 1.00 58.44 91 GLY A C 1
ATOM 630 O O . GLY A 1 91 ? 7.123 10.016 -7.8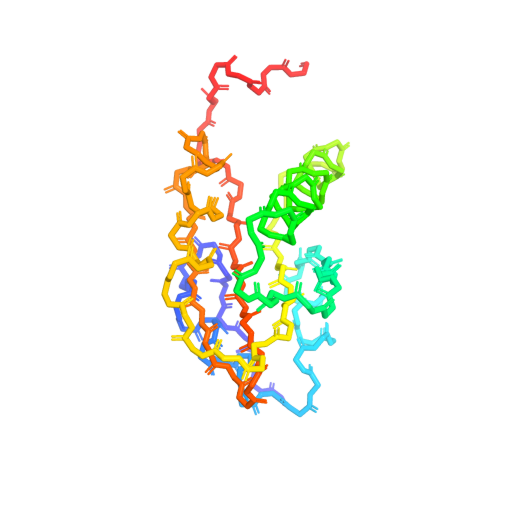73 1.00 58.44 91 GLY A O 1
ATOM 631 N N . LEU A 1 92 ? 8.017 9.394 -5.903 1.00 62.06 92 LEU A N 1
ATOM 632 C CA . LEU A 1 92 ? 7.011 9.951 -5.009 1.00 62.06 92 LEU A CA 1
ATOM 633 C C . LEU A 1 92 ? 7.524 11.130 -4.177 1.00 62.06 92 LEU A C 1
ATOM 635 O O . LEU A 1 92 ? 6.904 11.460 -3.170 1.00 62.06 92 LEU A O 1
ATOM 639 N N . MET A 1 93 ? 8.572 11.824 -4.635 1.00 55.66 93 MET A N 1
ATOM 640 C CA . MET A 1 93 ? 9.238 12.984 -4.000 1.00 55.66 93 MET A CA 1
ATOM 641 C C . MET A 1 93 ? 8.340 14.204 -3.655 1.00 55.66 93 MET A C 1
ATOM 643 O O . MET A 1 93 ? 8.847 15.262 -3.293 1.00 55.66 93 MET A O 1
ATOM 647 N N . GLY A 1 94 ? 7.010 14.086 -3.739 1.00 53.41 94 GLY A N 1
ATOM 648 C CA . GLY A 1 94 ? 6.022 15.053 -3.242 1.00 53.41 94 GLY A CA 1
ATOM 649 C C . GLY A 1 94 ? 5.112 14.537 -2.113 1.00 53.41 94 GLY A C 1
ATOM 650 O O . GLY A 1 94 ? 4.305 15.313 -1.600 1.00 53.41 94 GLY A O 1
ATOM 651 N N . TYR A 1 95 ? 5.222 13.260 -1.721 1.00 60.12 95 TYR A N 1
ATOM 652 C CA . TYR A 1 95 ? 4.521 12.676 -0.573 1.00 60.12 95 TYR A CA 1
ATOM 653 C C . TYR A 1 95 ? 5.479 12.607 0.603 1.00 60.12 95 TYR A C 1
ATOM 655 O O . TYR A 1 95 ? 6.438 11.845 0.601 1.00 60.12 95 TYR A O 1
ATOM 663 N N . GLU A 1 96 ? 5.207 13.400 1.632 1.00 59.69 96 GLU A N 1
ATOM 664 C CA . GLU A 1 96 ? 6.127 13.569 2.761 1.00 59.69 96 GLU A CA 1
ATOM 665 C C . GLU A 1 96 ? 6.172 12.355 3.707 1.00 59.69 96 GLU A C 1
ATOM 667 O O . GLU A 1 96 ? 6.964 12.335 4.646 1.00 59.69 96 GLU A O 1
ATOM 672 N N . ARG A 1 97 ? 5.305 11.350 3.512 1.00 74.12 97 ARG A N 1
ATOM 673 C CA . ARG A 1 97 ? 5.042 10.299 4.505 1.00 74.12 97 ARG A CA 1
ATOM 674 C C . ARG A 1 97 ? 4.845 8.927 3.857 1.00 74.12 97 ARG A C 1
ATOM 676 O O . ARG A 1 97 ? 3.716 8.453 3.713 1.00 74.12 97 ARG A O 1
ATOM 683 N N . ILE A 1 98 ? 5.954 8.311 3.453 1.00 77.12 98 ILE A N 1
ATOM 684 C CA . ILE A 1 98 ? 5.996 6.966 2.866 1.00 77.12 98 ILE A CA 1
ATOM 685 C C . ILE A 1 98 ? 6.656 6.011 3.863 1.00 77.12 98 ILE A C 1
ATOM 687 O O . ILE A 1 98 ? 7.766 6.266 4.321 1.00 77.12 98 ILE A O 1
ATOM 691 N N . HIS A 1 99 ? 5.982 4.906 4.174 1.00 80.69 99 HIS A N 1
ATOM 692 C CA . HIS A 1 99 ? 6.450 3.867 5.091 1.00 80.69 99 HIS A CA 1
ATOM 693 C C . HIS A 1 99 ? 6.445 2.514 4.387 1.00 80.69 99 HIS A C 1
ATOM 695 O O . HIS A 1 99 ? 5.513 2.202 3.647 1.00 80.69 99 HIS A O 1
ATOM 701 N N . VAL A 1 100 ? 7.482 1.706 4.601 1.00 78.50 100 VAL A N 1
ATOM 702 C CA . VAL A 1 100 ? 7.683 0.446 3.873 1.00 78.50 100 VAL A CA 1
ATOM 703 C C . VAL A 1 100 ? 7.811 -0.716 4.854 1.00 78.50 100 VAL A C 1
ATOM 705 O O . VAL A 1 100 ? 8.568 -0.637 5.816 1.00 78.50 100 VAL A O 1
ATOM 708 N N . GLY A 1 101 ? 7.086 -1.804 4.590 1.00 77.31 101 GLY A N 1
ATOM 709 C CA . GLY A 1 101 ? 7.168 -3.078 5.307 1.00 77.31 101 GLY A CA 1
ATOM 710 C C . GLY A 1 101 ? 7.307 -4.271 4.351 1.00 77.31 101 GLY A C 1
ATOM 711 O O . GLY A 1 101 ? 6.934 -4.180 3.180 1.00 77.31 101 GLY A O 1
ATOM 712 N N . LEU A 1 102 ? 7.842 -5.393 4.845 1.00 69.56 102 LEU A N 1
ATOM 713 C CA . LEU A 1 102 ? 8.168 -6.600 4.063 1.00 69.56 102 LEU A CA 1
ATOM 714 C C . LEU A 1 102 ? 7.554 -7.871 4.675 1.00 69.56 102 LEU A C 1
ATOM 716 O O . LEU A 1 102 ? 8.116 -8.370 5.644 1.00 69.56 102 LEU A O 1
ATOM 720 N N . GLN A 1 103 ? 6.487 -8.425 4.080 1.00 68.44 103 GLN A N 1
ATOM 721 C CA . GLN A 1 103 ? 5.754 -9.610 4.564 1.00 68.44 103 GLN A CA 1
ATOM 722 C C . GLN A 1 103 ? 5.839 -10.782 3.583 1.00 68.44 103 GLN A C 1
ATOM 724 O O . GLN A 1 103 ? 5.305 -10.655 2.496 1.00 68.44 103 GLN A O 1
ATOM 729 N N . ASP A 1 104 ? 6.396 -11.942 3.952 1.00 64.75 104 ASP A N 1
ATOM 730 C CA . ASP A 1 104 ? 6.267 -13.213 3.193 1.00 64.75 104 ASP A CA 1
ATOM 731 C C . ASP A 1 104 ? 6.421 -13.090 1.657 1.00 64.75 104 ASP A C 1
ATOM 733 O O . ASP A 1 104 ? 5.642 -13.649 0.885 1.00 64.75 104 ASP A O 1
ATOM 737 N N . GLY A 1 105 ? 7.407 -12.315 1.188 1.00 66.12 105 GLY A N 1
ATOM 738 C CA . GLY A 1 105 ? 7.600 -12.068 -0.249 1.00 66.12 105 GLY A CA 1
ATOM 739 C C . GLY A 1 105 ? 6.661 -11.014 -0.846 1.00 66.12 105 GLY A C 1
ATOM 740 O O . GLY A 1 105 ? 6.533 -10.921 -2.058 1.00 66.12 105 GLY A O 1
ATOM 741 N N . TRP A 1 106 ? 6.029 -10.186 -0.022 1.00 68.06 106 TRP A N 1
ATOM 742 C CA . TRP A 1 106 ? 5.251 -9.005 -0.381 1.00 68.06 106 TRP A CA 1
ATOM 743 C C . TRP A 1 106 ? 5.859 -7.753 0.242 1.00 68.06 106 TRP A C 1
ATOM 745 O O . TRP A 1 106 ? 6.303 -7.735 1.388 1.00 68.06 106 TRP A O 1
ATOM 755 N N . ARG A 1 107 ? 5.844 -6.662 -0.514 1.00 76.06 107 ARG A N 1
ATOM 756 C CA . ARG A 1 107 ? 6.132 -5.316 -0.033 1.00 76.06 107 ARG A CA 1
ATOM 757 C C . ARG A 1 107 ? 4.844 -4.562 0.166 1.00 76.06 107 ARG A C 1
ATOM 759 O O . ARG A 1 107 ? 4.020 -4.469 -0.742 1.00 76.06 107 ARG A O 1
ATOM 766 N N . MET A 1 108 ? 4.742 -3.975 1.342 1.00 81.69 108 MET A N 1
ATOM 767 C CA . MET A 1 108 ? 3.688 -3.059 1.721 1.00 81.69 108 MET A CA 1
ATOM 768 C C . MET A 1 108 ? 4.273 -1.656 1.747 1.00 81.69 108 MET A C 1
ATOM 770 O O . MET A 1 108 ? 5.206 -1.394 2.503 1.00 81.69 108 MET A O 1
ATOM 774 N N . ILE A 1 109 ? 3.746 -0.759 0.923 1.00 82.25 109 ILE A N 1
ATOM 775 C CA . ILE A 1 109 ? 4.134 0.651 0.926 1.00 82.25 109 ILE A CA 1
ATOM 776 C C . ILE A 1 109 ? 2.911 1.451 1.346 1.00 82.25 109 ILE A C 1
ATOM 778 O O . ILE A 1 109 ? 1.937 1.555 0.602 1.00 82.25 109 ILE A O 1
ATOM 782 N N . LEU A 1 110 ? 2.960 1.993 2.555 1.00 85.19 110 LEU A N 1
ATOM 783 C CA . LEU A 1 110 ? 1.954 2.893 3.088 1.00 85.19 110 LEU A CA 1
ATOM 784 C C . LEU A 1 110 ? 2.320 4.326 2.704 1.00 85.19 110 LEU A C 1
ATOM 786 O O . LEU A 1 110 ? 3.374 4.831 3.082 1.00 85.19 110 LEU A O 1
ATOM 790 N N . VAL A 1 111 ? 1.432 4.984 1.975 1.00 83.56 111 VAL A N 1
ATOM 791 C CA . VAL A 1 111 ? 1.525 6.396 1.612 1.00 83.56 111 VAL A CA 1
ATOM 792 C C . VAL A 1 111 ? 0.444 7.134 2.387 1.00 83.56 111 VAL A C 1
ATOM 794 O O . VAL A 1 111 ? -0.747 6.869 2.218 1.00 83.56 111 VAL A O 1
ATOM 797 N N . LEU A 1 112 ? 0.850 8.048 3.263 1.00 81.56 112 LEU A N 1
ATOM 798 C CA . LEU A 1 112 ? -0.089 8.858 4.029 1.00 81.56 112 LEU A CA 1
ATOM 799 C C . LEU A 1 112 ? -0.410 10.157 3.282 1.00 81.56 112 LEU A C 1
ATOM 801 O O . LEU A 1 112 ? 0.465 10.717 2.610 1.00 81.56 112 LEU A O 1
ATOM 805 N N . PRO A 1 113 ? -1.647 10.668 3.406 1.00 74.56 113 PRO A N 1
ATOM 806 C CA . PRO A 1 113 ? -1.988 11.970 2.861 1.00 74.56 113 PRO A CA 1
ATOM 807 C C . PRO A 1 113 ? -1.126 13.067 3.512 1.00 74.56 113 PRO A C 1
ATOM 809 O O . PRO A 1 113 ? -0.689 12.922 4.662 1.00 74.56 113 PRO A O 1
ATOM 812 N N . PRO A 1 114 ? -0.879 14.179 2.801 1.00 69.25 114 PRO A N 1
ATOM 813 C CA . PRO A 1 114 ? -0.127 15.300 3.350 1.00 69.25 114 PRO A CA 1
ATOM 814 C C . PRO A 1 114 ? -0.818 15.858 4.602 1.00 69.25 114 PRO A C 1
ATOM 816 O O . PRO A 1 114 ? -2.040 15.986 4.655 1.00 69.25 114 PRO A O 1
ATOM 819 N N . THR A 1 115 ? -0.032 16.216 5.619 1.00 64.62 115 THR A N 1
ATOM 820 C CA . THR A 1 115 ? -0.531 16.744 6.904 1.00 64.62 115 THR A CA 1
ATOM 821 C C . THR A 1 115 ? -0.847 18.243 6.875 1.00 64.62 115 THR A C 1
ATOM 823 O O . THR A 1 115 ? -1.289 18.796 7.879 1.00 64.62 115 THR A O 1
ATOM 826 N N . GLY A 1 116 ? -0.634 18.914 5.739 1.00 56.88 116 GLY A N 1
ATOM 827 C CA . GLY A 1 116 ? -0.905 20.339 5.543 1.00 56.88 116 GLY A CA 1
ATOM 828 C C . GLY A 1 116 ? -1.383 20.658 4.125 1.00 56.88 116 GLY A C 1
ATOM 829 O O . GLY A 1 116 ? -1.355 19.802 3.241 1.00 56.88 116 GLY A O 1
ATOM 830 N N . GLN A 1 117 ? -1.812 21.908 3.898 1.00 52.75 117 GLN A N 1
ATOM 831 C CA . GLN A 1 117 ? -2.080 22.431 2.552 1.00 52.75 117 GLN A CA 1
ATOM 832 C C . GLN A 1 117 ? -0.767 22.494 1.771 1.00 52.75 117 GLN A C 1
ATOM 834 O O . GLN A 1 117 ? -0.060 23.498 1.783 1.00 52.75 117 GLN A O 1
ATOM 839 N N . ASN A 1 118 ? -0.419 21.403 1.109 1.00 45.94 118 ASN A N 1
ATOM 840 C CA . ASN A 1 118 ? 0.716 21.380 0.214 1.00 45.94 118 ASN A CA 1
ATOM 841 C C . ASN A 1 118 ? 0.266 22.001 -1.129 1.00 45.94 118 ASN A C 1
ATOM 843 O O . ASN A 1 118 ? -0.813 21.697 -1.637 1.00 45.94 118 ASN A O 1
ATOM 847 N N . ALA A 1 119 ? 1.041 22.957 -1.653 1.00 47.09 119 ALA A N 1
ATOM 848 C CA . ALA A 1 119 ? 0.640 23.845 -2.755 1.00 47.09 119 ALA A CA 1
ATOM 849 C C . ALA A 1 119 ? 0.283 23.103 -4.058 1.00 47.09 119 ALA A C 1
ATOM 851 O O . ALA A 1 119 ? -0.427 23.649 -4.900 1.00 47.09 119 ALA A O 1
ATOM 852 N N . TYR A 1 120 ? 0.722 21.851 -4.192 1.00 48.34 120 TYR A N 1
ATOM 853 C CA . TYR A 1 120 ? 0.386 20.954 -5.299 1.00 48.34 120 TYR A CA 1
ATOM 854 C C . TYR A 1 120 ? -1.020 20.326 -5.204 1.00 48.34 120 TYR A C 1
ATOM 856 O O . TYR A 1 120 ? -1.450 19.673 -6.148 1.00 48.34 120 TYR A O 1
ATOM 864 N N . TRP A 1 121 ? -1.740 20.528 -4.093 1.00 50.19 121 TRP A N 1
ATOM 865 C CA . TRP A 1 121 ? -2.986 19.824 -3.746 1.00 50.19 121 TRP A CA 1
ATOM 866 C C . TRP A 1 121 ? -4.209 20.736 -3.603 1.00 50.19 121 TRP A C 1
ATOM 868 O O . TRP A 1 121 ? -5.207 20.347 -2.999 1.00 50.19 121 TRP A O 1
ATOM 878 N N . ARG A 1 122 ? -4.156 21.958 -4.146 1.00 43.38 122 ARG A N 1
ATOM 879 C CA . ARG A 1 122 ? -5.357 22.795 -4.277 1.00 43.38 122 ARG A CA 1
ATOM 880 C C . ARG A 1 122 ? -6.263 22.199 -5.357 1.00 43.38 122 ARG A C 1
ATOM 882 O O . ARG A 1 122 ? -5.964 22.346 -6.539 1.00 43.38 122 ARG A O 1
ATOM 889 N N . VAL A 1 123 ? -7.331 21.525 -4.932 1.00 46.47 123 VAL A N 1
ATOM 890 C CA . VAL A 1 123 ? -8.513 21.260 -5.768 1.00 46.47 123 VAL A CA 1
ATOM 891 C C . VAL A 1 123 ? -9.408 22.492 -5.743 1.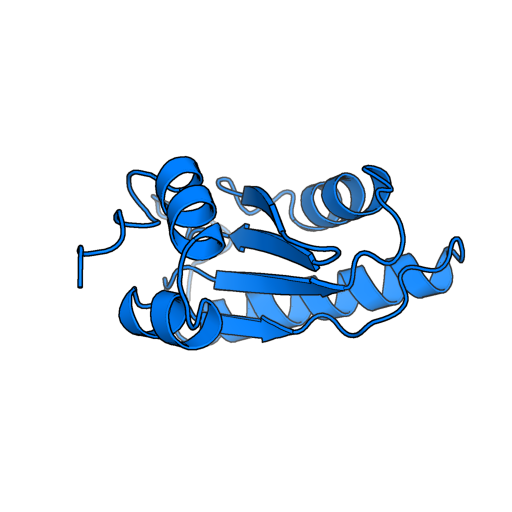00 46.47 123 VAL A C 1
ATOM 893 O O . VAL A 1 123 ? -9.589 23.046 -4.633 1.00 46.47 123 VAL A O 1
#

Organism: NCBI:txid2710650

pLDDT: mean 71.71, std 12.68, range [43.38, 89.38]

Sequence (123 aa):
MTALPDPSLQPDAFLSALHTAADPDRAARDAGCVLHGLGAEAGADPAATARLHAAGARAIAATLARGASPLLLLAQADRPDDAYAAALVEGLMGYERIHVGLQDGWRMILVLPPTGQNAYWRV

Radius of gyration: 14.08 Å; chains: 1; bounding box: 27×37×37 Å

Secondary structure (DSSP, 8-state):
-PPPPPTTT-HHHHHHHHHT-SSHHHHHHHTT-EEEEE-S---S-HHHHHHHHHHHHHHHHHHHTT-S--EEEEEE-SS--HHHHHHHHHHTTT-S-EEEEEETTEEEEEEPPPSS--GGG--

Foldseek 3Di:
DDQADQCVPCVVSNLVVLLVDPCSPVNCVVSQEDEDEQEEDPDVDPVSLVSSLVRLVVQVVVVVVVPFTKYKYKYFQPDPDVCSVVSNVVSPVPQPDWDWDDHPRMIIIIGGGDPDPDVVNDD